Protein AF-T1A2H4-F1 (afdb_monomer_lite)

Sequence (176 aa):
MLIAADHLQKFLPMLTTAAGTIRPAQVLVIGAGVAGLQAIATARRLGAMVEAYDVRSATREQVKSLGAKFLDTGVSAEGTGGYARELTEAERRSQQEALDARIAAADALISTAAVPGRPAPKIILRGALERMRPGSVIVDLAAEQGGNCELTRPGETVVHRGVQVIGPVNLPAQLA

Organism: NCBI:txid410659

InterPro domains:
  IPR007698 Alanine dehydrogenase/pyridine nucleotide transhydrogenase, NAD(H)-binding domain [PF01262] (2-176)
  IPR007698 Alanine dehydrogenase/pyridine nucleotide transhydrogenase, NAD(H)-binding domain [SM01002] (5-167)
  IPR008143 Alanine dehydrogenase/pyridine nucleotide transhydrogenase, conserved site-2 [PS00837] (29-54)
  IPR036291 NAD(P)-binding domain superfamily [SSF51735] (3-172)

pLDDT: mean 92.87, std 8.97, range [53.31, 98.81]

Radius of gyration: 15.69 Å; chains: 1; bounding box: 40×32×52 Å

Foldseek 3Di:
DVVQVVQFPAQQAWDQDPVGIGHHFEEEEEDQDPVRLVVLLVSVVSHHAYEYEYLFPVCCVSSVVSVHHYQDLVAHQDDPPRDGHDDDPVSVVSSLVSVLVSLLRGLEYEYDADDPPAAGAQNAEPVSNLSHDQRREYEFASLVSVTNHPPRHAPDWDADNNYTYHHYDPVVVVDD

Structure (mmCIF, N/CA/C/O backbone):
data_AF-T1A2H4-F1
#
_entry.id   AF-T1A2H4-F1
#
loop_
_atom_site.group_PDB
_atom_site.id
_atom_site.type_symbol
_atom_site.label_atom_id
_atom_site.label_alt_id
_atom_site.label_comp_id
_atom_site.label_asym_id
_atom_site.label_entity_id
_atom_site.label_seq_id
_atom_site.pdbx_PDB_ins_code
_atom_site.Cartn_x
_atom_site.Cartn_y
_atom_site.Cartn_z
_atom_site.occupancy
_atom_site.B_iso_or_equiv
_atom_site.auth_seq_id
_atom_site.auth_comp_id
_atom_site.auth_asym_id
_atom_site.auth_atom_id
_atom_site.pdbx_PDB_model_num
ATOM 1 N N . MET A 1 1 ? -6.527 5.990 -0.461 1.00 94.50 1 MET A N 1
ATOM 2 C CA . MET A 1 1 ? -6.376 6.048 1.011 1.00 94.50 1 MET A CA 1
ATOM 3 C C . MET A 1 1 ? -7.704 5.894 1.746 1.00 94.50 1 MET A C 1
ATOM 5 O O . MET A 1 1 ? -7.761 5.046 2.617 1.00 94.50 1 MET A O 1
ATOM 9 N N . LEU A 1 2 ? -8.764 6.645 1.415 1.00 96.50 2 LEU A N 1
ATOM 10 C CA . LEU A 1 2 ? -10.055 6.519 2.121 1.00 96.50 2 LEU A CA 1
ATOM 11 C C . LEU A 1 2 ? -10.645 5.098 2.070 1.00 96.50 2 LEU A C 1
ATOM 13 O O . LEU A 1 2 ? -11.032 4.587 3.108 1.00 96.50 2 LEU A O 1
ATOM 17 N N . ILE A 1 3 ? -10.575 4.422 0.914 1.00 97.31 3 ILE A N 1
ATOM 18 C CA . ILE A 1 3 ? -10.934 2.994 0.789 1.00 97.31 3 ILE A CA 1
ATOM 19 C C . ILE A 1 3 ? -10.180 2.129 1.811 1.00 97.31 3 ILE A C 1
ATOM 21 O O . ILE A 1 3 ? -10.775 1.299 2.487 1.00 97.31 3 ILE A O 1
ATOM 25 N N . ALA A 1 4 ? -8.868 2.349 1.960 1.00 97.69 4 ALA A N 1
ATOM 26 C CA . ALA A 1 4 ? -8.076 1.606 2.934 1.00 97.69 4 ALA A CA 1
ATOM 27 C C . ALA A 1 4 ? -8.516 1.920 4.368 1.00 97.69 4 ALA A C 1
ATOM 29 O O . ALA A 1 4 ? -8.627 1.005 5.167 1.00 97.69 4 ALA A O 1
ATOM 30 N N . ALA A 1 5 ? -8.787 3.191 4.686 1.00 97.69 5 ALA A N 1
ATOM 31 C CA . ALA A 1 5 ? -9.239 3.612 6.012 1.00 97.69 5 ALA A CA 1
ATOM 32 C C . ALA A 1 5 ? -10.574 2.966 6.411 1.00 97.69 5 ALA A C 1
ATOM 34 O O . ALA A 1 5 ? -10.723 2.552 7.553 1.00 97.69 5 ALA A O 1
ATOM 35 N N . ASP A 1 6 ? -11.504 2.861 5.462 1.00 97.31 6 ASP A N 1
ATOM 36 C CA . ASP A 1 6 ? -12.825 2.254 5.648 1.00 97.31 6 ASP A CA 1
ATOM 37 C C . ASP A 1 6 ? -12.748 0.746 5.948 1.00 97.31 6 ASP A C 1
ATOM 39 O O . ASP A 1 6 ? -13.507 0.219 6.754 1.00 97.31 6 ASP A O 1
ATOM 43 N N . HIS A 1 7 ? -11.771 0.052 5.357 1.00 97.75 7 HIS A N 1
ATOM 44 C CA . HIS A 1 7 ? -11.609 -1.399 5.507 1.00 97.75 7 HIS A CA 1
ATOM 45 C C . HIS A 1 7 ? -10.597 -1.801 6.595 1.00 97.75 7 HIS A C 1
ATOM 47 O O . HIS A 1 7 ? -10.504 -2.981 6.948 1.00 97.75 7 HIS A O 1
ATOM 53 N N . LEU A 1 8 ? -9.802 -0.857 7.107 1.00 97.50 8 LEU A N 1
ATOM 54 C CA . LEU A 1 8 ? -8.713 -1.134 8.041 1.00 97.50 8 LEU A CA 1
ATOM 55 C C . LEU A 1 8 ? -9.244 -1.352 9.461 1.00 97.50 8 LEU A C 1
ATOM 57 O O . LEU A 1 8 ? -9.880 -0.484 10.050 1.00 97.50 8 LEU A O 1
ATOM 61 N N . GLN A 1 9 ? -8.872 -2.473 10.078 1.00 94.50 9 GLN A N 1
ATOM 62 C CA . GLN A 1 9 ? -9.266 -2.813 11.455 1.00 94.50 9 GLN A CA 1
ATOM 63 C C . GLN A 1 9 ? -8.356 -2.173 12.521 1.00 94.50 9 GLN A C 1
ATOM 65 O O . GLN A 1 9 ? -8.075 -2.757 13.569 1.00 94.50 9 GLN A O 1
ATOM 70 N N . LYS A 1 10 ? -7.837 -0.976 12.242 1.00 95.56 10 LYS A N 1
ATOM 71 C CA . LYS A 1 10 ? -6.893 -0.256 13.100 1.00 95.56 10 LYS A CA 1
ATOM 72 C C . LYS A 1 10 ? -7.043 1.245 12.899 1.00 95.56 10 LYS A C 1
ATOM 74 O O . LYS A 1 10 ? -7.164 1.720 11.773 1.00 95.56 10 LYS A O 1
ATOM 79 N N . PHE A 1 11 ? -6.965 2.002 13.991 1.00 97.25 11 PHE A N 1
ATOM 80 C CA . PHE A 1 11 ? -6.950 3.458 13.915 1.00 97.25 11 PHE A CA 1
ATOM 81 C C . PHE A 1 11 ? -5.697 3.963 13.189 1.00 97.25 11 PHE A C 1
ATOM 83 O O . PHE A 1 11 ? -4.573 3.554 13.487 1.00 97.25 11 PHE A O 1
ATOM 90 N N . LEU A 1 12 ? -5.902 4.879 12.242 1.00 98.31 12 LEU A N 1
ATOM 91 C CA . LEU A 1 12 ? -4.823 5.581 11.549 1.00 98.31 12 LEU A CA 1
ATOM 92 C C . LEU A 1 12 ? -4.009 6.475 12.499 1.00 98.31 12 LEU A C 1
ATOM 94 O O . LEU A 1 12 ? -2.786 6.318 12.510 1.00 98.31 12 LEU A O 1
ATOM 98 N N . PRO A 1 13 ? -4.623 7.358 13.314 1.00 98.25 13 PRO A N 1
ATOM 99 C CA . PRO A 1 13 ? -3.874 8.210 14.226 1.00 98.25 13 PRO A CA 1
ATOM 100 C C . PRO A 1 13 ? -3.447 7.472 15.495 1.00 98.25 13 PRO A C 1
ATOM 102 O O . PRO A 1 13 ? -4.031 6.465 15.897 1.00 98.25 13 PRO A O 1
ATOM 105 N N . MET A 1 14 ? -2.450 8.038 16.174 1.00 97.44 14 MET A N 1
ATOM 106 C CA . MET A 1 14 ? -2.196 7.705 17.571 1.00 97.44 14 MET A CA 1
ATOM 107 C C . MET A 1 14 ? -3.347 8.246 18.416 1.00 97.44 14 MET A C 1
ATOM 109 O O . MET A 1 14 ? -3.694 9.420 18.299 1.00 97.44 14 MET A O 1
ATOM 113 N N . LEU A 1 15 ? -3.901 7.412 19.290 1.00 96.75 15 LEU A N 1
ATOM 114 C CA . LEU A 1 15 ? -4.940 7.824 20.228 1.00 96.75 15 LEU A CA 1
ATOM 115 C C . LEU A 1 15 ? -4.483 7.514 21.648 1.00 96.75 15 LEU A C 1
ATOM 117 O O . LEU A 1 15 ? -4.157 6.369 21.956 1.00 96.75 15 LEU A O 1
ATOM 121 N N . THR A 1 16 ? -4.495 8.524 22.511 1.00 96.94 16 THR A N 1
ATOM 122 C CA . THR A 1 16 ? -4.331 8.346 23.956 1.00 96.94 16 THR A CA 1
ATOM 123 C C . THR A 1 16 ? -5.702 8.499 24.590 1.00 96.94 16 THR A C 1
ATOM 125 O O . THR A 1 16 ? -6.301 9.570 24.534 1.00 96.94 16 THR A O 1
ATOM 128 N N . THR A 1 17 ? -6.218 7.411 25.151 1.00 95.25 17 THR A N 1
ATOM 129 C CA . THR A 1 17 ? -7.557 7.350 25.747 1.00 95.25 17 THR A CA 1
ATOM 130 C C . THR A 1 17 ? -7.474 6.876 27.194 1.00 95.25 17 THR A C 1
ATOM 132 O O . THR A 1 17 ? -6.418 6.436 27.649 1.00 95.25 17 THR A O 1
ATOM 135 N N . ALA A 1 18 ? -8.602 6.892 27.910 1.00 96.12 18 ALA A N 1
ATOM 136 C CA . ALA A 1 18 ? -8.687 6.306 29.248 1.00 96.12 18 ALA A CA 1
ATOM 137 C C . ALA A 1 18 ? -8.334 4.802 29.276 1.00 96.12 18 ALA A C 1
ATOM 139 O O . ALA A 1 18 ? -7.841 4.312 30.285 1.00 96.12 18 ALA A O 1
ATOM 140 N N . ALA A 1 19 ? -8.541 4.080 28.167 1.00 93.31 19 ALA A N 1
ATOM 141 C CA . ALA A 1 19 ? -8.209 2.658 28.039 1.00 93.31 19 ALA A CA 1
ATOM 142 C C . ALA A 1 19 ? -6.729 2.398 27.682 1.00 93.31 19 ALA A C 1
ATOM 144 O O . ALA A 1 19 ? -6.317 1.246 27.561 1.00 93.31 19 ALA A O 1
ATOM 145 N N . GLY A 1 20 ? -5.930 3.454 27.497 1.00 95.56 20 GLY A N 1
ATOM 146 C CA . GLY A 1 20 ? -4.522 3.382 27.118 1.00 95.56 20 GLY A CA 1
ATOM 147 C C . GLY A 1 20 ? -4.226 3.988 25.746 1.00 95.56 20 GLY A C 1
ATOM 148 O O . GLY A 1 20 ? -5.052 4.687 25.146 1.00 95.56 20 GLY A O 1
ATOM 149 N N . THR A 1 21 ? -3.009 3.728 25.266 1.00 96.06 21 THR A N 1
ATOM 150 C CA . THR A 1 21 ? -2.476 4.295 24.022 1.00 96.06 21 THR A CA 1
ATOM 151 C C . THR A 1 21 ? -2.576 3.303 22.872 1.00 96.06 21 THR A C 1
ATOM 153 O O . THR A 1 21 ? -1.977 2.226 22.900 1.00 96.06 21 THR A O 1
ATOM 156 N N . ILE A 1 22 ? -3.267 3.704 21.810 1.00 96.00 22 ILE A N 1
ATOM 157 C CA . ILE A 1 22 ? -3.333 2.978 20.545 1.00 96.00 22 ILE A CA 1
ATOM 158 C C . ILE A 1 22 ? -2.273 3.559 19.612 1.00 96.00 22 ILE A C 1
ATOM 160 O O . ILE A 1 22 ? -2.258 4.758 19.327 1.00 96.00 22 ILE A O 1
ATOM 164 N N . ARG A 1 23 ? -1.363 2.700 19.143 1.00 96.50 23 ARG A N 1
ATOM 165 C CA . ARG A 1 23 ? -0.328 3.093 18.179 1.00 96.50 23 ARG A CA 1
ATOM 166 C C . ARG A 1 23 ? -0.954 3.381 16.807 1.00 96.50 23 ARG A C 1
ATOM 168 O O . ARG A 1 23 ? -1.839 2.625 16.405 1.00 96.50 23 ARG A O 1
ATOM 175 N N . PRO A 1 24 ? -0.447 4.390 16.075 1.00 98.00 24 PRO A N 1
ATOM 176 C CA . PRO A 1 24 ? -0.941 4.717 14.742 1.00 98.00 24 PRO A CA 1
ATOM 177 C C . PRO A 1 24 ? -0.732 3.552 13.771 1.00 98.00 24 PRO A C 1
ATOM 179 O O . PRO A 1 24 ? 0.152 2.704 13.962 1.00 98.00 24 PRO A O 1
ATOM 182 N N . ALA A 1 25 ? -1.523 3.527 12.704 1.00 98.50 25 ALA A N 1
ATOM 183 C CA . ALA A 1 25 ? -1.308 2.598 11.607 1.00 98.50 25 ALA A CA 1
ATOM 184 C C . ALA A 1 25 ? -0.044 2.961 10.806 1.00 98.50 25 ALA A C 1
ATOM 186 O O . ALA A 1 25 ? 0.283 4.136 10.611 1.00 98.50 25 ALA A O 1
ATOM 187 N N . GLN A 1 26 ? 0.650 1.934 10.330 1.00 98.62 26 GLN A N 1
ATOM 188 C CA . GLN A 1 26 ? 1.774 2.002 9.409 1.00 98.62 26 GLN A CA 1
ATOM 189 C C . GLN A 1 26 ? 1.247 1.831 7.984 1.00 98.62 26 GLN A C 1
ATOM 191 O O . GLN A 1 26 ? 0.714 0.779 7.631 1.00 98.62 26 GLN A O 1
ATOM 196 N N . VAL A 1 27 ? 1.384 2.877 7.174 1.00 98.81 27 VAL A N 1
ATOM 197 C CA . VAL A 1 27 ? 0.946 2.915 5.779 1.00 98.81 27 VAL A CA 1
ATOM 198 C C . VAL A 1 27 ? 2.167 2.906 4.868 1.00 98.81 27 VAL A C 1
ATOM 200 O O . VAL A 1 27 ? 3.041 3.763 4.999 1.00 98.81 27 VAL A O 1
ATOM 203 N N . LEU A 1 28 ? 2.209 1.966 3.927 1.00 98.75 28 LEU A N 1
ATOM 204 C CA . LEU A 1 28 ? 3.201 1.927 2.855 1.00 98.75 28 LEU A CA 1
ATOM 205 C C . LEU A 1 28 ? 2.575 2.405 1.542 1.00 98.75 28 LEU A C 1
ATOM 207 O O . LEU A 1 28 ? 1.521 1.918 1.137 1.00 98.75 28 LEU A O 1
ATOM 211 N N . VAL A 1 29 ? 3.233 3.325 0.841 1.00 98.69 29 VAL A N 1
ATOM 212 C CA . VAL A 1 29 ? 2.833 3.736 -0.512 1.00 98.69 29 VAL A CA 1
ATOM 213 C C . VAL A 1 29 ? 3.903 3.324 -1.521 1.00 98.69 29 VAL A C 1
ATOM 215 O O . VAL A 1 29 ? 5.060 3.716 -1.397 1.00 98.69 29 VAL A O 1
ATOM 218 N N . ILE A 1 30 ? 3.522 2.530 -2.523 1.00 97.69 30 ILE A N 1
ATOM 219 C CA . ILE A 1 30 ? 4.397 2.088 -3.616 1.00 97.69 30 ILE A CA 1
ATOM 220 C C . ILE A 1 30 ? 4.041 2.884 -4.876 1.00 97.69 30 ILE A C 1
ATOM 222 O O . ILE A 1 30 ? 2.933 2.782 -5.407 1.00 97.69 30 ILE A O 1
ATOM 226 N N . GLY A 1 31 ? 5.001 3.666 -5.359 1.00 94.94 31 GLY A N 1
ATOM 227 C CA . GLY A 1 31 ? 4.835 4.677 -6.397 1.00 94.94 31 GLY A CA 1
ATOM 228 C C . GLY A 1 31 ? 4.498 6.042 -5.793 1.00 94.94 31 GLY A C 1
ATOM 229 O O . GLY A 1 31 ? 3.516 6.191 -5.073 1.00 94.94 31 GLY A O 1
ATOM 230 N N . ALA A 1 32 ? 5.303 7.051 -6.118 1.00 94.56 32 ALA A N 1
ATOM 231 C CA . ALA A 1 32 ? 5.169 8.444 -5.697 1.00 94.56 32 ALA A CA 1
ATOM 232 C C . ALA A 1 32 ? 4.914 9.362 -6.910 1.00 94.56 32 ALA A C 1
ATOM 234 O O . ALA A 1 32 ? 5.477 10.447 -7.041 1.00 94.56 32 ALA A O 1
ATOM 235 N N . GLY A 1 33 ? 4.058 8.912 -7.834 1.00 92.69 33 GLY A N 1
ATOM 236 C CA . GLY A 1 33 ? 3.412 9.783 -8.823 1.00 92.69 33 GLY A CA 1
ATOM 237 C C . GLY A 1 33 ? 2.281 10.612 -8.200 1.00 92.69 33 GLY A C 1
ATOM 238 O O . GLY A 1 33 ? 2.129 10.649 -6.983 1.00 92.69 33 GLY A O 1
ATOM 239 N N . VAL A 1 34 ? 1.431 11.236 -9.022 1.00 94.31 34 VAL A N 1
ATOM 240 C CA . VAL A 1 34 ? 0.319 12.088 -8.542 1.00 94.31 34 VAL A CA 1
ATOM 241 C C . VAL A 1 34 ? -0.600 11.344 -7.563 1.00 94.31 34 VAL A C 1
ATOM 243 O O . VAL A 1 34 ? -0.850 11.831 -6.461 1.00 94.31 34 VAL A O 1
ATOM 246 N N . ALA A 1 35 ? -1.055 10.141 -7.930 1.00 95.25 35 ALA A N 1
ATOM 247 C CA . ALA A 1 35 ? -1.923 9.327 -7.078 1.00 95.25 35 ALA A CA 1
ATOM 248 C C . ALA A 1 35 ? -1.230 8.902 -5.771 1.00 95.25 35 ALA A C 1
ATOM 250 O O . ALA A 1 35 ? -1.832 8.963 -4.699 1.00 95.25 35 ALA A O 1
ATOM 251 N N . GLY A 1 36 ? 0.049 8.523 -5.850 1.00 97.62 36 GLY A N 1
ATOM 252 C CA . GLY A 1 36 ? 0.854 8.133 -4.695 1.00 97.62 36 GLY A CA 1
ATOM 253 C C . GLY A 1 36 ? 1.090 9.282 -3.717 1.00 97.62 36 GLY A C 1
ATOM 254 O O . GLY A 1 36 ? 0.833 9.142 -2.525 1.00 97.62 36 GLY A O 1
ATOM 255 N N . LEU A 1 37 ? 1.494 10.454 -4.214 1.00 97.88 37 LEU A N 1
ATOM 256 C CA . LEU A 1 37 ? 1.687 11.655 -3.396 1.00 97.88 37 LEU A CA 1
ATOM 257 C C . LEU A 1 37 ? 0.380 12.101 -2.727 1.00 97.88 37 LEU A C 1
ATOM 259 O O . LEU A 1 37 ? 0.391 12.460 -1.551 1.00 97.88 37 LEU A O 1
ATOM 263 N N . GLN A 1 38 ? -0.758 12.008 -3.422 1.00 97.94 38 GLN A N 1
ATOM 264 C CA . GLN A 1 38 ? -2.059 12.253 -2.795 1.00 97.94 38 GLN A CA 1
ATOM 265 C C . GLN A 1 38 ? -2.386 11.216 -1.720 1.00 97.94 38 GLN A C 1
ATOM 267 O O . GLN A 1 38 ? -2.797 11.587 -0.623 1.00 97.94 38 GLN A O 1
ATOM 272 N N . ALA A 1 39 ? -2.138 9.927 -1.972 1.00 98.44 39 ALA A N 1
ATOM 273 C CA . ALA A 1 39 ? -2.330 8.888 -0.964 1.00 98.44 39 ALA A CA 1
ATOM 274 C C . ALA A 1 39 ? -1.479 9.141 0.293 1.00 98.44 39 ALA A C 1
ATOM 276 O O . ALA A 1 39 ? -2.000 9.024 1.404 1.00 98.44 39 ALA A O 1
ATOM 277 N N . ILE A 1 40 ? -0.219 9.555 0.121 1.00 98.69 40 ILE A N 1
ATOM 278 C CA . ILE A 1 40 ? 0.682 9.957 1.209 1.00 98.69 40 ILE A CA 1
ATOM 279 C C . ILE A 1 40 ? 0.091 11.136 1.984 1.00 98.69 40 ILE A C 1
ATOM 281 O O . ILE A 1 40 ? -0.069 11.051 3.202 1.00 98.69 40 ILE A O 1
ATOM 285 N N . ALA A 1 41 ? -0.270 12.220 1.292 1.00 98.56 41 ALA A N 1
ATOM 286 C CA . ALA A 1 41 ? -0.810 13.422 1.919 1.00 98.56 41 ALA A CA 1
ATOM 287 C C . ALA A 1 41 ? -2.086 13.121 2.722 1.00 98.56 41 ALA A C 1
ATOM 289 O O . ALA A 1 41 ? -2.213 13.547 3.871 1.00 98.56 41 ALA A O 1
ATOM 290 N N . THR A 1 42 ? -3.015 12.342 2.159 1.00 98.50 42 THR A N 1
ATOM 291 C CA . THR A 1 42 ? -4.236 11.922 2.855 1.00 98.50 42 THR A CA 1
ATOM 292 C C . THR A 1 42 ? -3.922 11.048 4.068 1.00 98.50 42 THR A C 1
ATOM 294 O O . THR A 1 42 ? -4.459 11.299 5.142 1.00 98.50 42 THR A O 1
ATOM 297 N N . ALA A 1 43 ? -3.037 10.055 3.943 1.00 98.62 43 ALA A N 1
ATOM 298 C CA . ALA A 1 43 ? -2.674 9.174 5.055 1.00 98.62 43 ALA A CA 1
ATOM 299 C C . ALA A 1 43 ? -2.036 9.949 6.219 1.00 98.62 43 ALA A C 1
ATOM 301 O O . ALA A 1 43 ? -2.371 9.714 7.381 1.00 98.62 43 ALA A O 1
ATOM 302 N N . ARG A 1 44 ? -1.174 10.928 5.913 1.00 98.38 44 ARG A N 1
ATOM 303 C CA . ARG A 1 44 ? -0.572 11.827 6.908 1.00 98.38 44 ARG A CA 1
ATOM 304 C C . ARG A 1 44 ? -1.606 12.716 7.587 1.00 98.38 44 ARG A C 1
ATOM 306 O O . ARG A 1 44 ? -1.566 12.840 8.807 1.00 98.38 44 ARG A O 1
ATOM 313 N N . ARG A 1 45 ? -2.560 13.277 6.835 1.00 98.44 45 ARG A N 1
ATOM 314 C CA . ARG A 1 45 ? -3.681 14.054 7.398 1.00 98.44 45 ARG A CA 1
ATOM 315 C C . ARG A 1 45 ? -4.555 13.223 8.338 1.00 98.44 45 ARG A C 1
ATOM 317 O O . ARG A 1 45 ? -5.033 13.751 9.332 1.00 98.44 45 ARG A O 1
ATOM 324 N N . LEU A 1 46 ? -4.715 11.931 8.056 1.00 98.31 46 LEU A N 1
ATOM 325 C CA . LEU A 1 46 ? -5.428 10.986 8.922 1.00 98.31 46 LEU A CA 1
ATOM 326 C C . LEU A 1 46 ? -4.586 10.498 10.121 1.00 98.31 46 LEU A C 1
ATOM 328 O O . LEU A 1 46 ? -5.059 9.685 10.908 1.00 98.31 46 LEU A O 1
ATOM 332 N N . GLY A 1 47 ? -3.349 10.982 10.279 1.00 98.06 47 GLY A N 1
ATOM 333 C CA . GLY A 1 47 ? -2.489 10.702 11.432 1.00 98.06 47 GLY A CA 1
ATOM 334 C C . GLY A 1 47 ? -1.655 9.422 11.338 1.00 98.06 47 GLY A C 1
ATOM 335 O O . GLY A 1 47 ? -1.025 9.042 12.325 1.00 98.06 47 GLY A O 1
ATOM 336 N N . ALA A 1 48 ? -1.609 8.771 10.174 1.00 98.62 48 ALA A N 1
ATOM 337 C CA . ALA A 1 48 ? -0.849 7.539 9.999 1.00 98.62 48 ALA A CA 1
ATOM 338 C C . ALA A 1 48 ? 0.670 7.782 9.960 1.00 98.62 48 ALA A C 1
ATOM 340 O O . ALA A 1 48 ? 1.160 8.838 9.532 1.00 98.62 48 ALA A O 1
ATOM 341 N N . MET A 1 49 ? 1.444 6.769 10.346 1.00 98.56 49 MET A N 1
ATOM 342 C CA . MET A 1 49 ? 2.870 6.701 10.031 1.00 98.56 49 MET A CA 1
ATOM 343 C C . MET A 1 49 ? 3.017 6.253 8.581 1.00 98.56 49 MET A C 1
ATOM 345 O O . MET A 1 49 ? 2.580 5.159 8.246 1.00 98.56 49 MET A O 1
ATOM 349 N N . VAL A 1 50 ? 3.617 7.082 7.725 1.00 98.69 50 VAL A N 1
ATOM 350 C CA . VAL A 1 50 ? 3.691 6.791 6.287 1.00 98.69 50 VAL A CA 1
ATOM 351 C C . VAL A 1 50 ? 5.137 6.582 5.860 1.00 98.69 50 VAL A C 1
ATOM 353 O O . VAL A 1 50 ? 5.985 7.456 6.065 1.00 98.69 50 VAL A O 1
ATOM 356 N N . GLU A 1 51 ? 5.397 5.438 5.239 1.00 98.31 51 GLU A N 1
ATOM 357 C CA . GLU A 1 51 ? 6.592 5.175 4.441 1.00 98.31 51 GLU A CA 1
ATOM 358 C C . GLU A 1 51 ? 6.187 5.131 2.961 1.00 98.31 51 GLU A C 1
ATOM 360 O O . GLU A 1 51 ? 5.087 4.692 2.620 1.00 98.31 51 GLU A O 1
ATOM 365 N N . ALA A 1 52 ? 7.051 5.594 2.064 1.00 98.00 52 ALA A N 1
ATOM 366 C CA . ALA A 1 52 ? 6.792 5.521 0.633 1.00 98.00 52 ALA A CA 1
ATOM 367 C C . ALA A 1 52 ? 8.038 5.143 -0.155 1.00 98.00 52 ALA A C 1
ATOM 369 O O . ALA A 1 52 ? 9.155 5.513 0.202 1.00 98.00 52 ALA A O 1
ATOM 370 N N . TYR A 1 53 ? 7.819 4.427 -1.246 1.00 95.69 53 TYR A N 1
ATOM 371 C CA . TYR A 1 53 ? 8.847 3.931 -2.140 1.00 95.69 53 TYR A CA 1
ATOM 372 C C . TYR A 1 53 ? 8.519 4.320 -3.580 1.00 95.69 53 TYR A C 1
ATOM 374 O O . TYR A 1 53 ? 7.383 4.175 -4.026 1.00 95.69 53 TYR A O 1
ATOM 382 N N . ASP A 1 54 ? 9.521 4.767 -4.325 1.00 92.06 54 ASP A N 1
ATOM 383 C CA . ASP A 1 54 ? 9.463 4.950 -5.773 1.00 92.06 54 ASP A CA 1
ATOM 384 C C . ASP A 1 54 ? 10.855 4.644 -6.333 1.00 92.06 54 ASP A C 1
ATOM 386 O O . ASP A 1 54 ? 11.870 4.896 -5.682 1.00 92.06 54 ASP A O 1
ATOM 390 N N . VAL A 1 55 ? 10.900 4.100 -7.546 1.00 85.62 55 VAL A N 1
ATOM 391 C CA . VAL A 1 55 ? 12.153 3.778 -8.242 1.00 85.62 55 VAL A CA 1
ATOM 392 C C . VAL A 1 55 ? 12.946 5.034 -8.624 1.00 85.62 55 VAL A C 1
ATOM 394 O O . VAL A 1 55 ? 14.156 4.961 -8.831 1.00 85.62 55 VAL A O 1
ATOM 397 N N . ARG A 1 56 ? 12.281 6.193 -8.720 1.00 83.62 56 ARG A N 1
ATOM 398 C CA . ARG A 1 56 ? 12.885 7.481 -9.075 1.00 83.62 56 ARG A CA 1
ATOM 399 C C . ARG A 1 56 ? 13.315 8.223 -7.817 1.00 83.62 56 ARG A C 1
ATOM 401 O O . ARG A 1 56 ? 12.481 8.675 -7.028 1.00 83.62 56 ARG A O 1
ATOM 408 N N . SER A 1 57 ? 14.614 8.461 -7.693 1.00 81.69 57 SER A N 1
ATOM 409 C CA . SER A 1 57 ? 15.206 9.235 -6.595 1.00 81.69 57 SER A CA 1
ATOM 410 C C . SER A 1 57 ? 14.643 10.655 -6.469 1.00 81.69 57 SER A C 1
ATOM 412 O O . SER A 1 57 ? 14.489 11.145 -5.353 1.00 81.69 57 SER A O 1
ATOM 414 N N . ALA A 1 58 ? 14.262 11.291 -7.584 1.00 84.62 58 ALA A N 1
ATOM 415 C CA . ALA A 1 58 ? 13.709 12.648 -7.614 1.00 84.62 58 ALA A CA 1
ATOM 416 C C . ALA A 1 58 ? 12.430 12.806 -6.771 1.00 84.62 58 ALA A C 1
ATOM 418 O O . ALA A 1 58 ? 12.128 13.894 -6.284 1.00 84.62 58 ALA A O 1
ATOM 419 N N . THR A 1 59 ? 11.691 11.717 -6.549 1.00 90.81 59 THR A N 1
ATOM 420 C CA . THR A 1 59 ? 10.480 11.735 -5.715 1.00 90.81 59 THR A CA 1
ATOM 421 C C . THR A 1 59 ? 10.785 11.778 -4.216 1.00 90.81 59 THR A C 1
ATOM 423 O O . THR A 1 59 ? 9.899 12.090 -3.422 1.00 90.81 59 THR A O 1
ATOM 426 N N . ARG A 1 60 ? 12.036 11.523 -3.800 1.00 93.94 60 ARG A N 1
ATOM 427 C CA . ARG A 1 60 ? 12.457 11.497 -2.390 1.00 93.94 60 ARG A CA 1
ATOM 428 C C . ARG A 1 60 ? 12.099 12.783 -1.659 1.00 93.94 60 ARG A C 1
ATOM 430 O O . ARG A 1 60 ? 11.522 12.725 -0.576 1.00 93.94 60 ARG A O 1
ATOM 437 N N . GLU A 1 61 ? 12.416 13.932 -2.246 1.00 95.12 61 GLU A N 1
ATOM 438 C CA . GLU A 1 61 ? 12.133 15.226 -1.618 1.00 95.12 61 GLU A CA 1
ATOM 439 C C . GLU A 1 61 ? 10.632 15.544 -1.608 1.00 95.12 61 GLU A C 1
ATOM 441 O O . GLU A 1 61 ? 10.138 16.122 -0.644 1.00 95.12 61 GLU A O 1
ATOM 446 N N . GLN A 1 62 ? 9.871 15.074 -2.603 1.00 96.38 62 GLN A N 1
ATOM 447 C CA . GLN A 1 62 ? 8.407 15.199 -2.619 1.00 96.38 62 GLN A CA 1
ATOM 448 C C . GLN A 1 62 ? 7.747 14.347 -1.524 1.00 96.38 62 GLN A C 1
ATOM 450 O O . GLN A 1 62 ? 6.825 14.794 -0.850 1.00 96.38 62 GLN A O 1
ATOM 455 N N . VAL A 1 63 ? 8.233 13.124 -1.306 1.00 97.69 63 VAL A N 1
ATOM 456 C CA . VAL A 1 63 ? 7.755 12.250 -0.223 1.00 97.69 63 VAL A CA 1
ATOM 457 C C . VAL A 1 63 ? 8.048 12.874 1.143 1.00 97.69 63 VAL A C 1
ATOM 459 O O . VAL A 1 63 ? 7.165 12.934 2.003 1.00 97.69 63 VAL A O 1
ATOM 462 N N . LYS A 1 64 ? 9.273 13.374 1.339 1.00 97.44 64 LYS A N 1
ATOM 463 C CA . LYS A 1 64 ? 9.685 14.010 2.596 1.00 97.44 64 LYS A CA 1
ATOM 464 C C . LYS A 1 64 ? 8.930 15.305 2.875 1.00 97.44 64 LYS A C 1
ATOM 466 O O . LYS A 1 64 ? 8.568 15.534 4.025 1.00 97.44 64 LYS A O 1
ATOM 471 N N . SER A 1 65 ? 8.663 16.133 1.862 1.00 97.38 65 SER A N 1
ATOM 472 C CA . SER A 1 65 ? 7.928 17.394 2.043 1.00 97.38 65 SER A CA 1
ATOM 473 C C . SER A 1 65 ? 6.482 17.174 2.500 1.00 97.38 65 SER A C 1
ATOM 475 O O . SER A 1 65 ? 5.922 18.016 3.197 1.00 97.38 65 SER A O 1
ATOM 477 N N . LEU A 1 66 ? 5.903 16.006 2.200 1.00 97.88 66 LEU A N 1
ATOM 478 C CA . LEU A 1 66 ? 4.608 15.563 2.725 1.00 97.88 66 LEU A CA 1
ATOM 479 C C . LEU A 1 66 ? 4.694 14.942 4.133 1.00 97.88 66 LEU A C 1
ATOM 481 O O . LEU A 1 66 ? 3.679 14.526 4.694 1.00 97.88 66 LEU A O 1
ATOM 485 N N . GLY A 1 67 ? 5.887 14.868 4.726 1.00 96.88 67 GLY A N 1
ATOM 486 C CA . GLY A 1 67 ? 6.120 14.327 6.064 1.00 96.88 67 GLY A CA 1
ATOM 487 C C . GLY A 1 67 ? 6.123 12.799 6.137 1.00 96.88 67 GLY A C 1
ATOM 488 O O . GLY A 1 67 ? 5.932 12.253 7.225 1.00 96.88 67 GLY A O 1
ATOM 489 N N . ALA A 1 68 ? 6.306 12.109 5.010 1.00 98.12 68 ALA A N 1
ATOM 490 C CA . ALA A 1 68 ? 6.498 10.663 4.962 1.00 98.12 68 ALA A CA 1
ATOM 491 C C . ALA A 1 68 ? 7.986 10.295 4.899 1.00 98.12 68 ALA A C 1
ATOM 493 O O . ALA A 1 68 ? 8.833 11.073 4.457 1.00 98.12 68 ALA A O 1
ATOM 494 N N . LYS A 1 69 ? 8.313 9.077 5.331 1.00 97.81 69 LYS A N 1
ATOM 495 C CA . LYS A 1 69 ? 9.667 8.534 5.220 1.00 97.81 69 LYS A CA 1
ATOM 496 C C . LYS A 1 69 ? 9.853 7.903 3.842 1.00 97.81 69 LYS A C 1
ATOM 498 O O . LYS A 1 69 ? 9.101 7.012 3.464 1.00 97.81 69 LYS A O 1
ATOM 503 N N . PHE A 1 70 ? 10.879 8.330 3.114 1.00 96.31 70 PHE A N 1
ATOM 504 C CA . PHE A 1 70 ? 11.270 7.659 1.877 1.00 96.31 70 PHE A CA 1
ATOM 505 C C . PHE A 1 70 ? 12.002 6.350 2.200 1.00 96.31 70 PHE A C 1
ATOM 507 O O . PHE A 1 70 ? 12.981 6.356 2.952 1.00 96.31 70 PHE A O 1
ATOM 514 N N . LEU A 1 71 ? 11.525 5.238 1.649 1.00 94.12 71 LEU A N 1
ATOM 515 C CA . LEU A 1 71 ? 12.161 3.935 1.759 1.00 94.12 71 LEU A CA 1
ATOM 516 C C . LEU A 1 71 ? 13.317 3.857 0.763 1.00 94.12 71 LEU A C 1
ATOM 518 O O . LEU A 1 71 ? 13.113 3.723 -0.442 1.00 94.12 71 LEU A O 1
ATOM 522 N N . ASP A 1 72 ? 14.534 3.920 1.288 1.00 86.31 72 ASP A N 1
ATOM 523 C CA . ASP A 1 72 ? 15.737 3.636 0.519 1.00 86.31 72 ASP A CA 1
ATOM 524 C C . ASP A 1 72 ? 15.995 2.126 0.517 1.00 86.31 72 ASP A C 1
ATOM 526 O O . ASP A 1 72 ? 16.166 1.521 1.576 1.00 86.31 72 ASP A O 1
ATOM 530 N N . THR A 1 73 ? 15.991 1.517 -0.666 1.00 82.44 73 THR A N 1
ATOM 531 C CA . THR A 1 73 ? 16.298 0.087 -0.836 1.00 82.44 73 THR A CA 1
ATOM 532 C C . THR A 1 73 ? 17.797 -0.165 -1.017 1.00 82.44 73 THR A C 1
ATOM 534 O O . THR A 1 73 ? 18.210 -1.311 -1.161 1.00 82.44 73 THR A O 1
ATOM 537 N N . GLY A 1 74 ? 1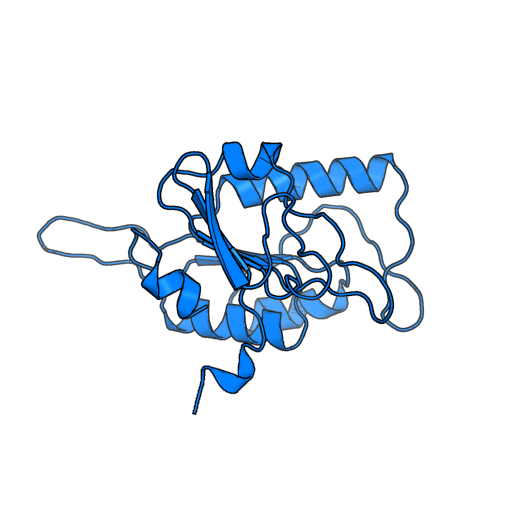8.622 0.890 -1.027 1.00 76.25 74 GLY A N 1
ATOM 538 C CA . GLY A 1 74 ? 20.055 0.812 -1.318 1.00 76.25 74 GLY A CA 1
ATOM 539 C C . GLY A 1 74 ? 20.368 0.600 -2.802 1.00 76.25 74 GLY A C 1
ATOM 540 O O . GLY A 1 74 ? 21.533 0.480 -3.169 1.00 76.25 74 GLY A O 1
ATOM 541 N N . VAL A 1 75 ? 19.342 0.566 -3.659 1.00 75.81 75 VAL A N 1
ATOM 542 C CA . VAL A 1 75 ? 19.449 0.307 -5.096 1.00 75.81 75 VAL A CA 1
ATOM 543 C C . VAL A 1 75 ? 18.931 1.520 -5.864 1.00 75.81 75 VAL A C 1
ATOM 545 O O . VAL A 1 75 ? 17.753 1.867 -5.767 1.00 75.81 75 VAL A O 1
ATOM 548 N N . SER A 1 76 ? 19.802 2.161 -6.650 1.00 69.31 76 SER A N 1
ATOM 549 C CA . SER A 1 76 ? 19.417 3.277 -7.521 1.00 69.31 76 SER A CA 1
ATOM 550 C C . SER A 1 76 ? 19.104 2.785 -8.932 1.00 69.31 76 SER A C 1
ATOM 552 O O . SER A 1 76 ? 19.982 2.281 -9.636 1.00 69.31 76 SER A O 1
ATOM 554 N N . ALA A 1 77 ? 17.849 2.964 -9.347 1.00 68.31 77 ALA A N 1
ATOM 555 C CA . ALA A 1 77 ? 17.360 2.649 -10.685 1.00 68.31 77 ALA A CA 1
ATOM 556 C C . ALA A 1 77 ? 17.271 3.896 -11.583 1.00 68.31 77 ALA A C 1
ATOM 558 O O . ALA A 1 77 ? 16.461 3.915 -12.503 1.00 68.31 77 ALA A O 1
ATOM 559 N N . GLU A 1 78 ? 18.055 4.950 -11.340 1.00 67.06 78 GLU A N 1
ATOM 560 C CA . GLU A 1 78 ? 18.021 6.151 -12.187 1.00 67.06 78 GLU A CA 1
ATOM 561 C C . GLU A 1 78 ? 18.403 5.836 -13.643 1.00 67.06 78 GLU A C 1
ATOM 563 O O . GLU A 1 78 ? 19.480 5.310 -13.924 1.00 67.06 78 GLU A O 1
ATOM 568 N N . GLY A 1 79 ? 17.492 6.147 -14.566 1.00 65.62 79 GLY A N 1
ATOM 569 C CA . GLY A 1 79 ? 17.714 6.126 -16.008 1.00 65.62 79 GLY A CA 1
ATOM 570 C C . GLY A 1 79 ? 17.609 7.528 -16.613 1.00 65.62 79 GLY A C 1
ATOM 571 O O . GLY A 1 79 ? 17.466 8.536 -15.919 1.00 65.62 79 GLY A O 1
ATOM 572 N N . THR A 1 80 ? 17.681 7.612 -17.937 1.00 63.16 80 THR A N 1
ATOM 573 C CA . THR A 1 80 ? 17.585 8.879 -18.671 1.00 63.16 80 THR A CA 1
ATOM 574 C C . THR A 1 80 ? 16.129 9.351 -18.810 1.00 63.16 80 THR A C 1
ATOM 576 O O . THR A 1 80 ? 15.196 8.555 -18.902 1.00 63.16 80 THR A O 1
ATOM 579 N N . GLY A 1 81 ? 15.907 10.672 -18.804 1.00 64.81 81 GLY A N 1
ATOM 580 C CA . GLY A 1 81 ? 14.581 11.270 -19.042 1.00 64.81 81 GLY A CA 1
ATOM 581 C C . GLY A 1 81 ? 13.549 11.090 -17.917 1.00 64.81 81 GLY A C 1
ATOM 582 O O . GLY A 1 81 ? 12.358 11.257 -18.162 1.00 64.81 81 GLY A O 1
ATOM 583 N N . GLY A 1 82 ? 13.976 10.741 -16.697 1.00 63.25 82 GLY A N 1
ATOM 584 C CA . GLY A 1 82 ? 13.078 10.534 -15.551 1.00 63.25 82 GLY A CA 1
ATOM 585 C C . GLY A 1 82 ? 12.449 9.136 -15.471 1.00 63.25 82 GLY A C 1
ATOM 586 O O . GLY A 1 82 ? 11.610 8.900 -14.599 1.00 63.25 82 GLY A O 1
ATOM 587 N N . TYR A 1 83 ? 12.864 8.213 -16.346 1.00 60.50 83 TYR A N 1
ATOM 588 C CA . TYR A 1 83 ? 12.476 6.801 -16.315 1.00 60.50 83 TYR A CA 1
ATOM 589 C C . TYR A 1 83 ? 13.497 5.949 -15.558 1.00 60.50 83 TYR A C 1
ATOM 591 O O . TYR A 1 83 ? 14.661 6.324 -15.425 1.00 60.50 83 TYR A O 1
ATOM 599 N N . ALA A 1 84 ? 13.054 4.794 -15.058 1.00 66.94 84 ALA A N 1
ATOM 600 C CA . ALA A 1 84 ? 13.934 3.853 -14.378 1.00 66.94 84 ALA A CA 1
ATOM 601 C C . ALA A 1 84 ? 14.784 3.055 -15.384 1.00 66.94 84 ALA A C 1
ATOM 603 O O . ALA A 1 84 ? 14.257 2.589 -16.398 1.00 66.94 84 ALA A O 1
ATOM 604 N N . ARG A 1 85 ? 16.081 2.870 -15.101 1.00 76.75 85 ARG A N 1
ATOM 605 C CA . ARG A 1 85 ? 16.931 1.905 -15.817 1.00 76.75 85 ARG A CA 1
ATOM 606 C C . ARG A 1 85 ? 16.567 0.474 -15.432 1.00 76.75 85 ARG A C 1
ATOM 608 O O . ARG A 1 85 ? 15.969 0.226 -14.385 1.00 76.75 85 ARG A O 1
ATOM 615 N N . GLU A 1 86 ? 17.012 -0.478 -16.241 1.00 72.19 86 GLU A N 1
ATOM 616 C CA . GLU A 1 86 ? 16.934 -1.884 -15.866 1.00 72.19 86 GLU A CA 1
ATOM 617 C C . GLU A 1 86 ? 17.939 -2.199 -14.743 1.00 72.19 86 GLU A C 1
ATOM 619 O O . GLU A 1 86 ? 19.098 -1.767 -14.762 1.00 72.19 86 GLU A O 1
ATOM 624 N N . LEU A 1 87 ? 17.460 -2.903 -13.718 1.00 77.88 87 LEU A N 1
ATOM 625 C CA . LEU A 1 87 ? 18.266 -3.354 -12.588 1.00 77.88 87 LEU A CA 1
ATOM 626 C C . LEU A 1 87 ? 18.889 -4.712 -12.898 1.00 77.88 87 LEU A C 1
ATOM 628 O O . LEU A 1 87 ? 18.266 -5.553 -13.549 1.00 77.88 87 LEU A O 1
ATOM 632 N N . THR A 1 88 ? 20.095 -4.944 -12.384 1.00 84.75 88 THR A N 1
ATOM 633 C CA . THR A 1 88 ? 20.686 -6.286 -12.382 1.00 84.75 88 THR A CA 1
ATOM 634 C C . THR A 1 88 ? 19.867 -7.223 -11.494 1.00 84.75 88 THR A C 1
ATOM 636 O O . THR A 1 88 ? 19.136 -6.783 -10.607 1.00 84.75 88 THR A O 1
ATOM 639 N N . GLU A 1 89 ? 20.003 -8.534 -11.687 1.00 8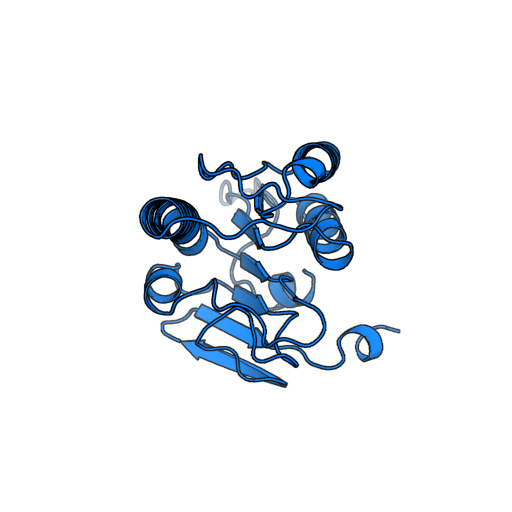5.25 89 GLU A N 1
ATOM 640 C CA . GLU A 1 89 ? 19.235 -9.507 -10.901 1.00 85.25 89 GLU A CA 1
ATOM 641 C C . GLU A 1 89 ? 19.539 -9.424 -9.395 1.00 85.25 89 GLU A C 1
ATOM 643 O O . GLU A 1 89 ? 18.637 -9.503 -8.563 1.00 85.25 89 GLU A O 1
ATOM 648 N N . ALA A 1 90 ? 20.802 -9.179 -9.029 1.00 86.56 90 ALA A N 1
ATOM 649 C CA . ALA A 1 90 ? 21.201 -8.996 -7.635 1.00 86.56 90 ALA A CA 1
ATOM 650 C C . ALA A 1 90 ? 20.597 -7.721 -7.016 1.00 86.56 90 ALA A C 1
ATOM 652 O O . ALA A 1 90 ? 20.119 -7.752 -5.882 1.00 86.56 90 ALA A O 1
ATOM 653 N N . GLU A 1 91 ? 20.581 -6.616 -7.768 1.00 85.25 91 GLU A N 1
ATOM 654 C CA . GLU A 1 91 ? 19.946 -5.357 -7.361 1.00 85.25 91 GLU A CA 1
ATOM 655 C C . GLU A 1 91 ? 18.433 -5.520 -7.203 1.00 85.25 91 GLU A C 1
ATOM 657 O O . GLU A 1 91 ? 17.871 -5.114 -6.189 1.00 85.25 91 GLU A O 1
ATOM 662 N N . ARG A 1 92 ? 17.776 -6.165 -8.171 1.00 85.06 92 ARG A N 1
ATOM 663 C CA . ARG A 1 92 ? 16.341 -6.459 -8.128 1.00 85.06 92 ARG A CA 1
ATOM 664 C C . ARG A 1 92 ? 15.991 -7.306 -6.908 1.00 85.06 92 ARG A C 1
ATOM 666 O O . ARG A 1 92 ? 15.036 -6.983 -6.208 1.00 85.06 92 ARG A O 1
ATOM 673 N N . ARG A 1 93 ? 16.778 -8.346 -6.614 1.00 87.88 93 ARG A N 1
ATOM 674 C CA . ARG A 1 93 ? 16.569 -9.198 -5.436 1.00 87.88 93 ARG A CA 1
ATOM 675 C C . ARG A 1 93 ? 16.721 -8.417 -4.132 1.00 87.88 93 ARG A C 1
ATOM 677 O O . ARG A 1 93 ? 15.824 -8.471 -3.302 1.00 87.88 93 ARG A O 1
ATOM 684 N N . SER A 1 94 ? 17.808 -7.660 -3.975 1.00 88.62 94 SER A N 1
ATOM 685 C CA . SER A 1 94 ? 18.044 -6.835 -2.779 1.00 88.62 94 SER A CA 1
ATOM 686 C C . SER A 1 94 ? 16.923 -5.811 -2.563 1.00 88.62 94 SER A C 1
ATOM 688 O O . SER A 1 94 ? 16.385 -5.660 -1.465 1.00 88.62 94 SER A O 1
ATOM 690 N N . GLN A 1 95 ? 16.501 -5.156 -3.647 1.00 88.88 95 GLN A N 1
ATOM 691 C CA . GLN A 1 95 ? 15.376 -4.230 -3.636 1.00 88.88 95 GLN A CA 1
ATOM 692 C C . GLN A 1 95 ? 14.074 -4.917 -3.217 1.00 88.88 95 GLN A C 1
ATOM 694 O O . GLN A 1 95 ? 13.351 -4.384 -2.372 1.00 88.88 95 GLN A O 1
ATOM 699 N N . GLN A 1 96 ? 13.785 -6.090 -3.784 1.00 92.00 96 GLN A N 1
ATOM 700 C CA . GLN A 1 96 ? 12.594 -6.860 -3.451 1.00 92.00 96 GLN A CA 1
ATOM 701 C C . GLN A 1 96 ? 12.614 -7.288 -1.984 1.00 92.00 96 GLN A C 1
ATOM 703 O O . GLN A 1 96 ? 11.613 -7.100 -1.311 1.00 92.00 96 GLN A O 1
ATOM 708 N N . GLU A 1 97 ? 13.738 -7.779 -1.456 1.00 92.19 97 GLU A N 1
ATOM 709 C CA . GLU A 1 97 ? 13.883 -8.173 -0.047 1.00 92.19 97 GLU A CA 1
ATOM 710 C C . GLU A 1 97 ? 13.627 -7.000 0.914 1.00 92.19 97 GLU A C 1
ATOM 712 O O . GLU A 1 97 ? 12.870 -7.128 1.884 1.00 92.19 97 GLU A O 1
ATOM 717 N N . ALA A 1 98 ? 14.208 -5.830 0.628 1.00 92.19 98 ALA A N 1
ATOM 718 C CA . ALA A 1 98 ? 13.997 -4.623 1.423 1.00 92.19 98 ALA A CA 1
ATOM 719 C C . ALA A 1 98 ? 12.525 -4.177 1.409 1.00 92.19 98 ALA A C 1
ATOM 721 O O . ALA A 1 98 ? 11.984 -3.761 2.440 1.00 92.19 98 ALA A O 1
ATOM 722 N N . LEU A 1 99 ? 11.869 -4.275 0.252 1.00 95.00 99 LEU A N 1
ATOM 723 C CA . LEU A 1 99 ? 10.468 -3.913 0.090 1.00 95.00 99 LEU A CA 1
ATOM 724 C C . LEU A 1 99 ? 9.535 -4.931 0.758 1.00 95.00 99 LEU A C 1
ATOM 726 O O . LEU A 1 99 ? 8.627 -4.541 1.486 1.00 95.00 99 LEU A O 1
ATOM 730 N N . ASP A 1 100 ? 9.805 -6.221 0.596 1.00 96.56 100 ASP A N 1
ATOM 731 C CA . ASP A 1 100 ? 9.090 -7.349 1.192 1.00 96.56 100 ASP A CA 1
ATOM 732 C C . ASP A 1 100 ? 8.991 -7.249 2.716 1.00 96.56 100 ASP A C 1
ATOM 734 O O . ASP A 1 100 ? 7.951 -7.562 3.305 1.00 96.56 100 ASP A O 1
ATOM 738 N N . ALA A 1 101 ? 10.071 -6.808 3.364 1.00 95.94 101 ALA A N 1
ATOM 739 C CA . ALA A 1 101 ? 10.095 -6.574 4.803 1.00 95.94 101 ALA A CA 1
ATOM 740 C C . ALA A 1 101 ? 9.142 -5.439 5.214 1.00 95.94 101 ALA A C 1
ATOM 742 O O . ALA A 1 101 ? 8.485 -5.518 6.253 1.00 95.94 101 ALA A O 1
ATOM 743 N N . ARG A 1 102 ? 9.036 -4.386 4.394 1.00 97.31 102 ARG A N 1
ATOM 744 C CA . ARG A 1 102 ? 8.148 -3.238 4.644 1.00 97.31 102 ARG A CA 1
ATOM 745 C C . ARG A 1 102 ? 6.696 -3.551 4.318 1.00 97.31 102 ARG A C 1
ATOM 747 O O . ARG A 1 102 ? 5.824 -3.121 5.064 1.00 97.31 102 ARG A O 1
ATOM 754 N N . ILE A 1 103 ? 6.445 -4.334 3.269 1.00 98.19 103 ILE A N 1
ATOM 755 C CA . ILE A 1 103 ? 5.115 -4.857 2.937 1.00 98.19 103 ILE A CA 1
ATOM 756 C C . ILE A 1 103 ? 4.577 -5.658 4.124 1.00 98.19 103 ILE A C 1
ATOM 758 O O . ILE A 1 103 ? 3.499 -5.350 4.617 1.00 98.19 103 ILE A O 1
ATOM 762 N N . ALA A 1 104 ? 5.356 -6.614 4.640 1.00 97.94 104 ALA A N 1
ATOM 763 C CA . ALA A 1 104 ? 4.949 -7.453 5.769 1.00 97.94 104 ALA A CA 1
ATOM 764 C C . ALA A 1 104 ? 4.659 -6.654 7.057 1.00 97.94 104 ALA A C 1
ATOM 766 O O . ALA A 1 104 ? 3.825 -7.056 7.867 1.00 97.94 104 ALA A O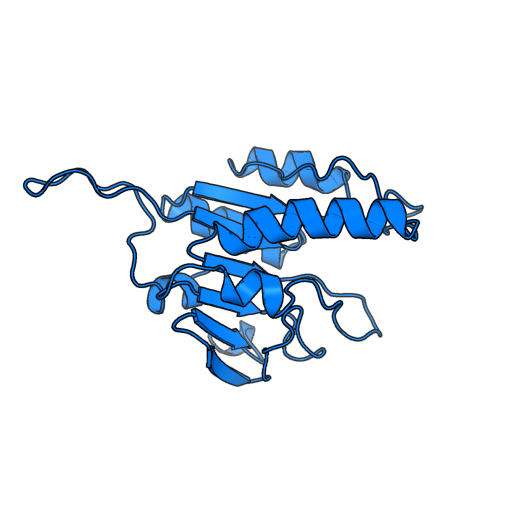 1
ATOM 767 N N . ALA A 1 105 ? 5.339 -5.523 7.263 1.00 97.56 105 ALA A N 1
ATOM 768 C CA . ALA A 1 105 ? 5.141 -4.673 8.434 1.00 97.56 105 ALA A CA 1
ATOM 769 C C . ALA A 1 105 ? 3.925 -3.733 8.325 1.00 97.56 105 ALA A C 1
ATOM 771 O O . ALA A 1 105 ? 3.443 -3.259 9.353 1.00 97.56 105 ALA A O 1
ATOM 772 N N . ALA A 1 106 ? 3.437 -3.448 7.114 1.00 98.50 106 ALA A N 1
ATOM 773 C CA . ALA A 1 106 ? 2.396 -2.453 6.893 1.00 98.50 106 ALA A CA 1
ATOM 774 C C . ALA A 1 106 ? 1.008 -2.925 7.371 1.00 98.50 106 ALA A C 1
ATOM 776 O O . ALA A 1 106 ? 0.578 -4.056 7.125 1.00 98.50 106 ALA A O 1
ATOM 777 N N . ASP A 1 107 ? 0.268 -2.018 8.010 1.00 98.69 107 ASP A N 1
ATOM 778 C CA . ASP A 1 107 ? -1.152 -2.215 8.311 1.00 98.69 107 ASP A CA 1
ATOM 779 C C . ASP A 1 107 ? -2.006 -1.883 7.072 1.00 98.69 107 ASP A C 1
ATOM 781 O O . ASP A 1 107 ? -2.992 -2.556 6.789 1.00 98.69 107 ASP A O 1
ATOM 785 N N . ALA A 1 108 ? -1.606 -0.877 6.287 1.00 98.75 108 ALA A N 1
ATOM 786 C CA . ALA A 1 108 ? -2.217 -0.587 4.993 1.00 98.75 108 ALA A CA 1
ATOM 787 C C . ALA A 1 108 ? -1.166 -0.323 3.910 1.00 98.75 108 ALA A C 1
ATOM 789 O O . ALA A 1 108 ? -0.122 0.273 4.171 1.00 98.75 108 ALA A O 1
ATOM 790 N N . LEU A 1 109 ? -1.457 -0.725 2.677 1.00 98.81 109 LEU A N 1
ATOM 791 C CA . LEU A 1 109 ? -0.584 -0.533 1.526 1.00 98.81 109 LEU A CA 1
ATOM 792 C C . LEU A 1 109 ? -1.376 0.046 0.356 1.00 98.81 109 LEU A C 1
ATOM 794 O O . LEU A 1 109 ? -2.414 -0.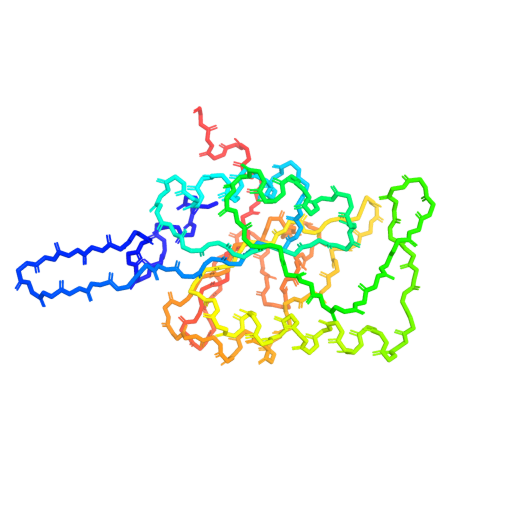492 -0.016 1.00 98.81 109 LEU A O 1
ATOM 798 N N . ILE A 1 110 ? -0.876 1.123 -0.251 1.00 98.75 110 ILE A N 1
ATOM 799 C CA . ILE A 1 110 ? -1.428 1.691 -1.488 1.00 98.75 110 ILE A CA 1
ATOM 800 C C . ILE A 1 110 ? -0.403 1.527 -2.612 1.00 98.75 110 ILE A C 1
ATOM 802 O O . ILE A 1 110 ? 0.709 2.044 -2.495 1.00 98.75 110 ILE A O 1
ATOM 806 N N . SER A 1 111 ? -0.755 0.847 -3.703 1.00 98.25 111 SER A N 1
ATOM 807 C CA . SER A 1 111 ? 0.119 0.712 -4.875 1.00 98.25 111 SER A CA 1
ATOM 808 C C . SER A 1 111 ? -0.415 1.475 -6.075 1.00 98.25 111 SER A C 1
ATOM 810 O O . SER A 1 111 ? -1.608 1.465 -6.369 1.00 98.25 111 SER A O 1
ATOM 812 N N . THR A 1 112 ? 0.492 2.181 -6.745 1.00 96.25 112 THR A N 1
ATOM 813 C CA . THR A 1 112 ? 0.188 3.085 -7.862 1.00 96.25 112 THR A CA 1
ATOM 814 C C . THR A 1 112 ? 1.182 2.938 -9.015 1.00 96.25 112 THR A C 1
ATOM 816 O O . THR A 1 112 ? 1.251 3.792 -9.898 1.00 96.25 112 THR A O 1
ATOM 819 N N . ALA A 1 113 ? 1.996 1.879 -9.000 1.00 92.81 113 ALA A N 1
ATOM 820 C CA . ALA A 1 113 ? 3.050 1.694 -9.981 1.00 92.81 113 ALA A CA 1
ATOM 821 C C . ALA A 1 113 ? 2.448 1.244 -11.318 1.00 92.81 113 ALA A C 1
ATOM 823 O O . ALA A 1 113 ? 1.929 0.138 -11.445 1.00 92.81 113 ALA A O 1
ATOM 824 N N . ALA A 1 114 ? 2.559 2.101 -12.325 1.00 88.31 114 ALA A N 1
ATOM 825 C CA . ALA A 1 114 ? 2.055 1.860 -13.668 1.00 88.31 114 ALA A CA 1
ATOM 826 C C . ALA A 1 114 ? 3.124 2.228 -14.697 1.00 88.31 114 ALA A C 1
ATOM 828 O O . ALA A 1 114 ? 3.877 3.187 -14.512 1.00 88.31 114 ALA A O 1
ATOM 829 N N . VAL A 1 115 ? 3.174 1.472 -15.793 1.00 81.94 115 VAL A N 1
ATOM 830 C CA . VAL A 1 115 ? 4.030 1.765 -16.945 1.00 81.94 115 VAL A CA 1
ATOM 831 C C . VAL A 1 115 ? 3.128 1.886 -18.172 1.00 81.94 115 VAL A C 1
ATOM 833 O O . VAL A 1 115 ? 2.441 0.918 -18.501 1.00 81.94 115 VAL A O 1
ATOM 836 N N . PRO A 1 116 ? 3.103 3.042 -18.859 1.00 80.81 116 PRO A N 1
ATOM 837 C CA . PRO A 1 116 ? 2.265 3.223 -20.039 1.00 80.81 116 PRO A CA 1
ATOM 838 C C . PRO A 1 116 ? 2.479 2.119 -21.082 1.00 80.81 116 PRO A C 1
ATOM 840 O O . PRO A 1 116 ? 3.612 1.813 -21.454 1.00 80.81 116 PRO A O 1
ATOM 843 N N . GLY A 1 117 ? 1.382 1.517 -21.549 1.00 86.50 117 GLY A N 1
ATOM 844 C CA . GLY A 1 117 ? 1.402 0.483 -22.589 1.00 86.50 117 GLY A CA 1
ATOM 845 C C . GLY A 1 117 ? 1.943 -0.883 -22.151 1.00 86.50 117 GLY A C 1
ATOM 846 O O . GLY A 1 117 ? 2.152 -1.741 -23.006 1.00 86.50 117 GLY A O 1
ATOM 847 N N . ARG A 1 118 ? 2.179 -1.112 -20.852 1.00 89.31 118 ARG A N 1
ATOM 848 C CA . ARG A 1 118 ? 2.617 -2.408 -20.315 1.00 89.31 118 ARG A CA 1
ATOM 849 C C . ARG A 1 118 ? 1.729 -2.852 -19.150 1.00 89.31 118 ARG A C 1
ATOM 851 O O . ARG A 1 118 ? 1.148 -2.002 -18.477 1.00 89.31 118 ARG A O 1
ATOM 858 N N . PRO A 1 119 ? 1.640 -4.167 -18.881 1.00 92.81 119 PRO A N 1
ATOM 859 C CA . PRO A 1 119 ? 1.027 -4.660 -17.655 1.00 92.81 119 PRO A CA 1
ATOM 860 C C . PRO A 1 119 ? 1.691 -4.056 -16.415 1.00 92.81 119 PRO A C 1
ATOM 862 O O . PRO A 1 119 ? 2.896 -3.782 -16.409 1.00 92.81 119 PRO A O 1
ATOM 865 N N . ALA A 1 120 ? 0.907 -3.883 -15.354 1.00 94.06 120 ALA A N 1
ATOM 866 C CA . ALA A 1 120 ? 1.407 -3.412 -14.074 1.00 94.06 120 ALA A CA 1
ATOM 867 C C . ALA A 1 120 ? 2.488 -4.372 -13.533 1.00 94.06 120 ALA A C 1
ATOM 869 O O . ALA A 1 120 ? 2.293 -5.593 -13.550 1.00 94.06 120 ALA A O 1
ATOM 870 N N . PRO A 1 121 ? 3.631 -3.862 -13.038 1.00 92.62 121 PRO A N 1
ATOM 871 C CA . PRO A 1 121 ? 4.673 -4.712 -12.475 1.00 92.62 121 PRO A CA 1
ATOM 872 C C . PRO A 1 121 ? 4.178 -5.396 -11.197 1.00 92.62 121 PRO A C 1
ATOM 874 O O . PRO A 1 121 ? 3.584 -4.742 -10.335 1.00 92.62 121 PRO A O 1
ATOM 877 N N . LYS A 1 122 ? 4.460 -6.696 -11.051 1.00 94.88 122 LYS A N 1
ATOM 878 C CA . LYS A 1 122 ? 4.174 -7.469 -9.834 1.00 94.88 122 LYS A CA 1
ATOM 879 C C . LYS A 1 122 ? 5.221 -7.166 -8.770 1.00 94.88 122 LYS A C 1
ATOM 881 O O . LYS A 1 122 ? 6.328 -7.685 -8.811 1.00 94.88 122 LYS A O 1
ATOM 886 N N . ILE A 1 123 ? 4.855 -6.281 -7.850 1.00 94.88 123 ILE A N 1
ATOM 887 C CA . ILE A 1 123 ? 5.721 -5.793 -6.771 1.00 94.88 123 ILE A CA 1
ATOM 888 C C . ILE A 1 123 ? 5.322 -6.436 -5.438 1.00 94.88 123 ILE A C 1
ATOM 890 O O . ILE A 1 123 ? 6.174 -6.763 -4.615 1.00 94.88 123 ILE A O 1
ATOM 894 N N . ILE A 1 124 ? 4.017 -6.623 -5.220 1.00 97.69 124 ILE A N 1
ATOM 895 C CA . ILE A 1 124 ? 3.469 -7.186 -3.984 1.00 97.69 124 ILE A CA 1
ATOM 896 C C . ILE A 1 124 ? 3.225 -8.672 -4.219 1.00 97.69 124 ILE A C 1
ATOM 898 O O . ILE A 1 124 ? 2.151 -9.097 -4.661 1.00 97.69 124 ILE A O 1
ATOM 902 N N . LEU A 1 125 ? 4.265 -9.451 -3.947 1.00 97.25 125 LEU A N 1
ATOM 903 C CA . LEU A 1 125 ? 4.245 -10.899 -4.095 1.00 97.25 125 LEU A CA 1
ATOM 904 C C . LEU A 1 125 ? 3.409 -11.545 -2.985 1.00 97.25 125 LEU A C 1
ATOM 906 O O . LEU A 1 125 ? 3.365 -11.056 -1.849 1.00 97.25 125 LEU A O 1
ATOM 910 N N . ARG A 1 126 ? 2.792 -12.691 -3.284 1.00 96.75 126 ARG A N 1
ATOM 911 C CA . ARG A 1 126 ? 2.003 -13.486 -2.334 1.00 96.75 126 ARG A CA 1
ATOM 912 C C . ARG A 1 126 ? 2.792 -13.769 -1.060 1.00 96.75 126 ARG A C 1
ATOM 914 O O . ARG A 1 126 ? 2.247 -13.624 0.026 1.00 96.75 126 ARG A O 1
ATOM 921 N N . GLY A 1 127 ? 4.071 -14.124 -1.184 1.00 96.31 127 GLY A N 1
ATOM 922 C CA . GLY A 1 127 ? 4.925 -14.428 -0.034 1.00 96.31 127 GLY A CA 1
ATOM 923 C C . GLY A 1 127 ? 5.082 -13.256 0.942 1.00 96.31 127 GLY A C 1
ATOM 924 O O . GLY A 1 127 ? 5.098 -13.477 2.151 1.00 96.31 127 GLY A O 1
ATOM 925 N N . ALA A 1 128 ? 5.162 -12.019 0.443 1.00 96.50 128 ALA A N 1
ATOM 926 C CA . AL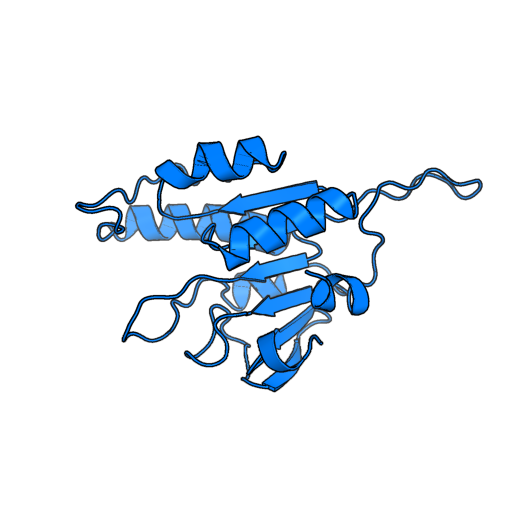A A 1 128 ? 5.242 -10.819 1.276 1.00 96.50 128 ALA A CA 1
ATOM 927 C C . ALA A 1 128 ? 3.896 -10.487 1.925 1.00 96.50 128 ALA A C 1
ATOM 929 O O . ALA A 1 128 ? 3.830 -10.233 3.128 1.00 96.50 128 ALA A O 1
ATOM 930 N N . LEU A 1 129 ? 2.825 -10.553 1.133 1.00 96.50 129 LEU A N 1
ATOM 931 C CA . LEU A 1 129 ? 1.453 -10.330 1.581 1.00 96.50 129 LEU A CA 1
ATOM 932 C C . LEU A 1 129 ? 1.052 -11.301 2.693 1.00 96.50 129 LEU A C 1
ATOM 934 O O . LEU A 1 129 ? 0.462 -10.899 3.687 1.00 96.50 129 LEU A O 1
ATOM 938 N N . GLU A 1 130 ? 1.404 -12.579 2.566 1.00 97.81 130 GLU A N 1
ATOM 939 C CA . GLU A 1 130 ? 1.069 -13.608 3.553 1.00 97.81 130 GLU A CA 1
ATOM 940 C C . GLU A 1 130 ? 1.750 -13.418 4.915 1.00 97.81 130 GLU A C 1
ATOM 942 O O . GLU A 1 130 ? 1.326 -14.041 5.888 1.00 97.81 130 GLU A O 1
ATOM 947 N N . ARG A 1 131 ? 2.794 -12.583 4.989 1.00 97.94 131 ARG A N 1
ATOM 948 C CA . ARG A 1 131 ? 3.461 -12.194 6.241 1.00 97.94 131 ARG A CA 1
ATOM 949 C C . ARG A 1 131 ? 2.867 -10.930 6.865 1.00 97.94 131 ARG A C 1
ATOM 951 O O . ARG A 1 131 ? 3.288 -10.556 7.959 1.00 97.94 131 ARG A O 1
ATOM 958 N N . MET A 1 132 ? 1.929 -10.267 6.189 1.00 98.38 132 MET A N 1
ATOM 959 C CA . MET A 1 132 ? 1.197 -9.144 6.767 1.00 98.38 132 MET A CA 1
ATOM 960 C C . MET A 1 132 ? 0.314 -9.616 7.921 1.00 98.38 132 MET A C 1
ATOM 962 O O . MET A 1 132 ? -0.052 -10.789 8.034 1.00 98.38 132 MET A O 1
ATOM 966 N N . ARG A 1 133 ? -0.047 -8.680 8.795 1.00 97.44 133 ARG A N 1
ATOM 967 C CA . ARG A 1 133 ? -0.948 -8.966 9.910 1.00 97.44 133 ARG A CA 1
ATOM 968 C C . ARG A 1 133 ? -2.373 -9.184 9.380 1.00 97.44 133 ARG A C 1
ATOM 970 O O . ARG A 1 133 ? -2.808 -8.440 8.501 1.00 97.44 133 ARG A O 1
ATOM 977 N N . PRO A 1 134 ? -3.137 -10.147 9.921 1.00 97.94 134 PRO A N 1
ATOM 978 C CA . PRO A 1 134 ? -4.573 -10.204 9.670 1.00 97.94 134 PRO A CA 1
ATOM 979 C C . PRO A 1 134 ? -5.238 -8.867 10.029 1.00 97.94 134 PRO A C 1
ATOM 981 O O . PRO A 1 134 ? -4.880 -8.245 11.030 1.00 97.94 134 PRO A O 1
ATOM 984 N N . GLY A 1 135 ? -6.181 -8.421 9.201 1.00 97.25 135 GLY A N 1
ATOM 985 C CA . GLY A 1 135 ? -6.800 -7.097 9.283 1.00 97.25 135 GLY A CA 1
ATOM 986 C C . GLY A 1 135 ? -6.089 -6.018 8.458 1.00 97.25 135 GLY A C 1
ATOM 987 O O . GLY A 1 135 ? -6.636 -4.921 8.327 1.00 97.25 135 GLY A O 1
ATOM 988 N N . SER A 1 136 ? -4.913 -6.309 7.879 1.00 98.62 136 SER A N 1
ATOM 989 C CA . SER A 1 136 ? -4.242 -5.399 6.948 1.00 98.62 136 SER A CA 1
ATOM 990 C C . SER A 1 136 ? -5.001 -5.254 5.623 1.00 98.62 136 SER A C 1
ATOM 992 O O . SER A 1 136 ? -5.718 -6.160 5.186 1.00 98.62 136 SER A O 1
ATOM 994 N N . VAL A 1 137 ? -4.800 -4.117 4.951 1.00 98.75 137 VAL A N 1
ATOM 995 C CA . VAL A 1 137 ? -5.479 -3.780 3.688 1.00 98.75 137 VAL A CA 1
ATOM 996 C C . VAL A 1 137 ? -4.482 -3.362 2.609 1.00 98.75 137 VAL A C 1
ATOM 998 O O . VAL A 1 137 ? -3.630 -2.508 2.836 1.00 98.75 137 VAL A O 1
ATOM 1001 N N . ILE A 1 138 ? -4.622 -3.909 1.407 1.00 98.81 138 ILE A N 1
ATOM 1002 C CA . ILE A 1 138 ? -3.931 -3.477 0.191 1.00 98.81 138 ILE A CA 1
ATOM 1003 C C . ILE A 1 138 ? -4.963 -2.839 -0.740 1.00 98.81 138 ILE A C 1
ATOM 1005 O O . ILE A 1 138 ? -5.994 -3.441 -1.022 1.00 98.81 138 ILE A O 1
ATOM 1009 N N . VAL A 1 139 ? -4.673 -1.642 -1.245 1.00 98.75 139 VAL A N 1
ATOM 1010 C CA . VAL A 1 139 ? -5.446 -0.988 -2.307 1.00 98.75 139 VAL A CA 1
ATOM 1011 C C . VAL A 1 139 ? -4.554 -0.825 -3.528 1.00 98.75 139 VAL A C 1
ATOM 1013 O O . VAL A 1 139 ? -3.577 -0.073 -3.498 1.00 98.75 139 VAL A O 1
ATOM 1016 N N . ASP A 1 140 ? -4.908 -1.519 -4.601 1.00 98.44 140 ASP A N 1
ATOM 1017 C CA . ASP A 1 140 ? -4.111 -1.598 -5.817 1.00 98.44 140 ASP A CA 1
ATOM 1018 C C . ASP A 1 140 ? -4.728 -0.762 -6.937 1.00 98.44 140 ASP A C 1
ATOM 1020 O O . ASP A 1 140 ? -5.647 -1.196 -7.629 1.00 98.44 140 ASP A O 1
ATOM 1024 N N . LEU A 1 141 ? -4.221 0.459 -7.124 1.00 97.25 141 LEU A N 1
ATOM 1025 C CA . LEU A 1 141 ? -4.741 1.381 -8.138 1.00 97.25 141 LEU A CA 1
ATOM 1026 C C . LEU A 1 141 ? -4.356 0.982 -9.566 1.00 97.25 141 LEU A C 1
ATOM 1028 O O . LEU A 1 141 ? -4.870 1.564 -10.515 1.00 97.25 141 LEU A O 1
ATOM 1032 N N . ALA A 1 142 ? -3.464 0.004 -9.732 1.00 96.44 142 ALA A N 1
ATOM 1033 C CA . ALA A 1 142 ? -3.089 -0.525 -11.036 1.00 96.44 142 ALA A CA 1
ATOM 1034 C C . ALA A 1 142 ? -3.935 -1.749 -11.437 1.00 96.44 142 ALA A C 1
ATOM 1036 O O . ALA A 1 142 ? -3.571 -2.451 -12.382 1.00 96.44 142 ALA A O 1
ATOM 1037 N N . ALA A 1 143 ? -5.044 -2.027 -10.735 1.00 96.88 143 ALA A N 1
ATOM 1038 C CA . ALA A 1 143 ? -5.876 -3.212 -10.944 1.00 96.88 143 ALA A CA 1
ATOM 1039 C C . ALA A 1 143 ? -6.297 -3.401 -12.410 1.00 96.88 143 ALA A C 1
ATOM 1041 O O . ALA A 1 143 ? -6.104 -4.482 -12.958 1.00 96.88 143 ALA A O 1
ATOM 1042 N N . GLU A 1 144 ? -6.757 -2.344 -13.085 1.00 93.88 144 GLU A N 1
ATOM 1043 C CA . GLU A 1 144 ? -7.173 -2.391 -14.501 1.00 93.88 144 GLU A CA 1
ATOM 1044 C C . GLU A 1 144 ? -6.045 -2.810 -15.462 1.00 93.88 144 GLU A C 1
ATOM 1046 O O . GLU A 1 144 ? -6.304 -3.323 -16.545 1.00 93.88 144 GLU A O 1
ATOM 1051 N N . GLN A 1 145 ? -4.784 -2.635 -15.059 1.00 94.69 145 GLN A N 1
ATOM 1052 C CA . GLN A 1 145 ? -3.590 -2.997 -15.834 1.00 94.69 145 GLN A CA 1
ATOM 1053 C C . GLN A 1 145 ? -2.990 -4.338 -15.377 1.00 94.69 145 GLN A C 1
ATOM 1055 O O . GLN A 1 145 ? -1.841 -4.655 -15.686 1.00 94.69 145 GLN A O 1
ATOM 1060 N N . GLY A 1 146 ? -3.754 -5.126 -14.618 1.00 94.62 146 GLY A N 1
ATOM 1061 C CA . GLY A 1 146 ? -3.351 -6.415 -14.060 1.00 94.62 146 GLY A CA 1
ATOM 1062 C C . GLY A 1 146 ? -2.936 -6.364 -12.588 1.00 94.62 146 GLY A C 1
ATOM 1063 O O . GLY A 1 146 ? -2.785 -7.426 -11.989 1.00 94.62 146 GLY A O 1
ATOM 1064 N N . GLY 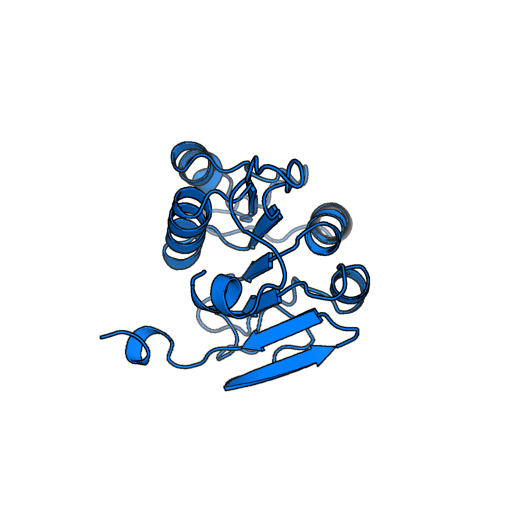A 1 147 ? -2.782 -5.180 -11.988 1.00 97.12 147 GLY A N 1
ATOM 1065 C CA . GLY A 1 147 ? -2.477 -4.979 -10.567 1.00 97.12 147 GLY A CA 1
ATOM 1066 C C . GLY A 1 147 ? -1.008 -5.175 -10.184 1.00 97.12 147 GLY A C 1
ATOM 1067 O O . GLY A 1 147 ? -0.324 -6.064 -10.696 1.00 97.12 147 GLY A O 1
ATOM 1068 N N . ASN A 1 148 ? -0.524 -4.380 -9.231 1.00 98.06 148 ASN A N 1
ATOM 1069 C CA . ASN A 1 148 ? 0.783 -4.555 -8.605 1.00 98.06 148 ASN A CA 1
ATOM 1070 C C . ASN A 1 148 ? 0.856 -5.730 -7.623 1.00 98.06 148 ASN A C 1
ATOM 1072 O O . ASN A 1 148 ? 1.963 -6.192 -7.328 1.00 98.06 148 ASN A O 1
ATOM 1076 N N . CYS A 1 149 ? -0.280 -6.215 -7.118 1.00 98.31 149 CYS A N 1
ATOM 1077 C CA . CYS A 1 149 ? -0.342 -7.409 -6.279 1.00 98.31 149 CYS A CA 1
ATOM 1078 C C . CYS A 1 149 ? -0.696 -8.664 -7.086 1.00 98.31 149 CYS A C 1
ATOM 1080 O O . CYS A 1 149 ? -1.496 -8.640 -8.023 1.00 98.31 149 CYS A O 1
ATOM 1082 N N . GLU A 1 150 ? -0.080 -9.794 -6.734 1.00 97.94 150 GLU A N 1
ATOM 1083 C CA . GLU A 1 150 ? -0.368 -11.097 -7.351 1.00 97.94 150 GLU A CA 1
ATOM 1084 C C . GLU A 1 150 ? -1.804 -11.579 -7.108 1.00 97.94 150 GLU A C 1
ATOM 1086 O O . GLU A 1 150 ? -2.313 -12.384 -7.882 1.00 97.94 150 GLU A O 1
ATOM 1091 N N . LEU A 1 151 ? -2.457 -11.097 -6.046 1.00 97.94 151 LEU A N 1
ATOM 1092 C CA . LEU A 1 151 ? -3.821 -11.492 -5.680 1.00 97.94 151 LEU A CA 1
ATOM 1093 C C . LEU A 1 151 ? -4.890 -10.506 -6.151 1.00 97.94 151 LEU A C 1
ATOM 1095 O O . LEU A 1 151 ? -6.073 -10.752 -5.918 1.00 97.94 151 LEU A O 1
ATOM 1099 N N . THR A 1 152 ? -4.493 -9.405 -6.793 1.00 98.56 152 THR A N 1
ATOM 1100 C CA . THR A 1 152 ? -5.436 -8.399 -7.280 1.00 98.56 152 THR A CA 1
ATOM 1101 C C . THR A 1 152 ? -6.364 -8.998 -8.323 1.00 98.56 152 THR A C 1
ATOM 1103 O O . THR A 1 152 ? -5.922 -9.593 -9.307 1.00 98.56 152 THR A O 1
ATOM 1106 N N . ARG A 1 153 ? -7.661 -8.776 -8.122 1.00 98.12 153 ARG A N 1
ATOM 1107 C CA . ARG A 1 153 ? -8.709 -9.011 -9.110 1.00 98.12 153 ARG A CA 1
ATOM 1108 C C . ARG A 1 153 ? -9.398 -7.677 -9.402 1.00 98.12 153 ARG A C 1
ATOM 1110 O O . ARG A 1 153 ? -9.860 -7.037 -8.456 1.00 98.12 153 ARG A O 1
ATOM 1117 N N . PRO A 1 154 ? -9.419 -7.212 -10.663 1.00 97.69 154 PRO A N 1
ATOM 1118 C CA . PRO A 1 154 ? -10.020 -5.926 -10.998 1.00 97.69 154 PRO A CA 1
ATOM 1119 C C . PRO A 1 154 ? -11.504 -5.888 -10.625 1.00 97.69 154 PRO A C 1
ATOM 1121 O O . PRO A 1 154 ? -12.270 -6.752 -11.034 1.00 97.69 154 PRO A O 1
ATOM 1124 N N . GLY A 1 155 ? -11.901 -4.879 -9.856 1.00 97.38 155 GLY A N 1
ATOM 1125 C CA . GLY A 1 155 ? -13.275 -4.652 -9.414 1.00 97.38 155 GLY A CA 1
ATOM 1126 C C . GLY A 1 155 ? -13.686 -5.456 -8.181 1.00 97.38 155 GLY A C 1
ATOM 1127 O O . GLY A 1 155 ? -14.824 -5.327 -7.740 1.00 97.38 155 GLY A O 1
ATOM 1128 N N . GLU A 1 156 ? -12.785 -6.255 -7.605 1.00 98.00 156 GLU A N 1
ATOM 1129 C CA . GLU A 1 156 ? -13.083 -7.132 -6.472 1.00 98.00 156 GLU A CA 1
ATOM 1130 C C . GLU A 1 156 ? -12.272 -6.770 -5.218 1.00 98.00 156 GLU A C 1
ATOM 1132 O O . GLU A 1 156 ? -11.160 -6.230 -5.283 1.00 98.00 156 GLU A O 1
ATOM 1137 N N . THR A 1 157 ? -12.824 -7.157 -4.065 1.00 98.38 157 THR A N 1
ATOM 1138 C CA . THR A 1 157 ? -12.093 -7.275 -2.799 1.00 98.38 157 THR A CA 1
ATOM 1139 C C . THR A 1 157 ? -11.832 -8.751 -2.521 1.00 98.38 157 THR A C 1
ATOM 1141 O O . THR A 1 157 ? -12.752 -9.517 -2.239 1.00 98.38 157 THR A O 1
ATOM 1144 N N . VAL A 1 158 ? -10.567 -9.159 -2.581 1.00 98.44 158 VAL A N 1
ATOM 1145 C CA . VAL A 1 158 ? -10.123 -10.525 -2.283 1.00 98.44 158 VAL A CA 1
ATOM 1146 C C . VAL A 1 158 ? -9.616 -10.588 -0.848 1.00 98.44 158 VAL A C 1
ATOM 1148 O O . VAL A 1 158 ? -8.746 -9.812 -0.465 1.00 98.44 158 VAL A O 1
ATOM 1151 N N . VAL A 1 159 ? -10.102 -11.541 -0.054 1.00 98.38 159 VAL A N 1
ATOM 1152 C CA . VAL A 1 159 ? -9.568 -11.801 1.291 1.00 98.38 159 VAL A CA 1
ATOM 1153 C C . VAL A 1 159 ? -8.645 -13.014 1.247 1.00 98.38 159 VAL A C 1
ATOM 1155 O O . VAL A 1 159 ? -9.068 -14.107 0.874 1.00 98.38 159 VAL A O 1
ATOM 1158 N N . HIS A 1 160 ? -7.388 -12.846 1.657 1.00 98.19 160 HIS A N 1
ATOM 1159 C CA . HIS A 1 160 ? -6.398 -13.925 1.725 1.00 98.19 160 HIS A CA 1
ATOM 1160 C C . HIS A 1 160 ? -5.647 -13.874 3.053 1.00 98.19 160 HIS A C 1
ATOM 1162 O O . HIS A 1 160 ? -5.030 -12.867 3.379 1.00 98.19 160 HIS A O 1
ATOM 1168 N N . ARG A 1 161 ? -5.712 -14.954 3.845 1.00 96.88 161 ARG A N 1
ATOM 1169 C CA . ARG A 1 161 ? -5.118 -15.032 5.200 1.00 96.88 161 ARG A CA 1
ATOM 1170 C C . ARG A 1 161 ? -5.460 -13.840 6.114 1.00 96.88 161 ARG A C 1
ATOM 1172 O O . ARG A 1 161 ? -4.646 -13.403 6.920 1.00 96.88 161 ARG A O 1
ATOM 1179 N N . GLY A 1 162 ? -6.679 -13.317 5.989 1.00 97.12 162 GLY A N 1
ATOM 1180 C CA . GLY A 1 162 ? -7.150 -12.166 6.766 1.00 97.12 162 GLY A CA 1
ATOM 1181 C C . GLY A 1 162 ? -6.657 -10.805 6.264 1.00 97.12 162 GLY A C 1
ATOM 1182 O O . GLY A 1 162 ? -6.993 -9.800 6.879 1.00 97.12 162 GLY A O 1
ATOM 1183 N N . VAL A 1 163 ? -5.901 -10.751 5.165 1.00 98.56 163 VAL A N 1
ATOM 1184 C CA . VAL A 1 163 ? -5.526 -9.511 4.470 1.00 98.56 163 VAL A CA 1
ATOM 1185 C C . VAL A 1 163 ? -6.533 -9.250 3.356 1.00 98.56 163 VAL A C 1
ATOM 1187 O O . VAL A 1 163 ? -6.854 -10.159 2.588 1.00 98.56 163 VAL A O 1
ATOM 1190 N N . GLN A 1 164 ? -7.025 -8.019 3.256 1.00 98.69 164 GLN A N 1
ATOM 1191 C CA . GLN A 1 164 ? -7.935 -7.604 2.187 1.00 98.69 164 GLN A CA 1
ATOM 1192 C C . GLN A 1 164 ? -7.141 -6.980 1.037 1.00 98.69 164 GLN A C 1
ATOM 1194 O O . GLN A 1 164 ? -6.360 -6.060 1.260 1.00 98.69 164 GLN A O 1
ATOM 1199 N N . VAL A 1 165 ? -7.346 -7.453 -0.188 1.00 98.75 165 VAL A N 1
ATOM 1200 C CA . VAL A 1 165 ? -6.751 -6.921 -1.420 1.00 98.75 165 VAL A CA 1
ATOM 1201 C C . VAL A 1 165 ? -7.866 -6.337 -2.266 1.00 98.75 165 VAL A C 1
ATOM 1203 O O . VAL A 1 165 ? -8.685 -7.069 -2.813 1.00 98.75 165 VAL A O 1
ATOM 1206 N N . ILE A 1 166 ? -7.900 -5.015 -2.353 1.00 98.62 166 ILE A N 1
ATOM 1207 C CA . ILE A 1 166 ? -8.950 -4.255 -3.022 1.00 98.62 166 ILE A CA 1
ATOM 1208 C C . ILE A 1 166 ? -8.380 -3.739 -4.340 1.00 98.62 166 ILE A C 1
ATOM 1210 O O . ILE A 1 166 ? -7.429 -2.951 -4.339 1.00 98.62 166 ILE A O 1
ATOM 1214 N N . GLY A 1 167 ? -8.951 -4.179 -5.459 1.00 98.19 167 GLY A N 1
ATOM 1215 C CA . GLY A 1 167 ? -8.566 -3.738 -6.799 1.00 98.19 167 GLY A CA 1
ATOM 1216 C C . GLY A 1 167 ? -9.599 -2.789 -7.401 1.00 98.19 167 GLY A C 1
ATOM 1217 O O . GLY A 1 167 ? -10.337 -3.223 -8.284 1.00 98.19 167 GLY A O 1
ATOM 1218 N N . PRO A 1 168 ? -9.711 -1.524 -6.950 1.00 96.94 168 PRO A N 1
ATOM 1219 C CA . PRO A 1 168 ? -10.724 -0.616 -7.472 1.00 96.94 168 PRO A CA 1
ATOM 1220 C C . PRO A 1 168 ? -10.511 -0.357 -8.968 1.00 96.94 168 PRO A C 1
ATOM 1222 O O . PRO A 1 168 ? -9.385 -0.183 -9.431 1.00 96.94 168 PRO A O 1
ATOM 1225 N N . VAL A 1 169 ? -11.615 -0.283 -9.705 1.00 95.19 169 VAL A N 1
ATOM 1226 C CA . VAL A 1 169 ? -11.657 0.090 -11.125 1.00 95.19 169 VAL A CA 1
ATOM 1227 C C . VAL A 1 169 ? -12.466 1.369 -11.269 1.00 95.19 169 VAL A C 1
ATOM 1229 O O . VAL A 1 169 ? -13.374 1.615 -10.468 1.00 95.19 169 VAL A O 1
ATOM 1232 N N . ASN A 1 170 ? -12.119 2.199 -12.254 1.00 91.31 170 ASN A N 1
ATOM 1233 C CA . ASN A 1 170 ? -12.763 3.495 -12.474 1.00 91.31 170 ASN A CA 1
ATOM 1234 C C . ASN A 1 170 ? -12.902 4.347 -11.186 1.00 91.31 170 ASN A C 1
ATOM 1236 O O . ASN A 1 170 ? -13.956 4.914 -10.897 1.00 91.31 170 ASN A O 1
ATOM 1240 N N . LEU A 1 171 ? -11.834 4.415 -10.380 1.00 89.56 171 LEU A N 1
ATOM 1241 C CA . LEU A 1 171 ? -11.848 5.104 -9.082 1.00 89.56 171 LEU A CA 1
ATOM 1242 C C . LEU A 1 171 ? -12.332 6.571 -9.149 1.00 89.56 171 LEU A C 1
ATOM 1244 O O . LEU A 1 171 ? -13.073 6.963 -8.248 1.00 89.56 171 LEU A O 1
ATOM 1248 N N . PRO A 1 172 ? -11.982 7.388 -10.170 1.00 88.94 172 PRO A N 1
ATOM 1249 C CA . PRO A 1 172 ? -12.483 8.760 -10.261 1.00 88.94 172 PRO A CA 1
ATOM 1250 C C . PRO A 1 172 ? -14.011 8.865 -10.289 1.00 88.94 172 PRO A C 1
ATOM 1252 O O . PRO A 1 172 ? -14.547 9.815 -9.738 1.00 88.94 172 PRO A O 1
ATOM 1255 N N . ALA A 1 173 ? -14.718 7.889 -10.870 1.00 90.38 173 ALA A N 1
ATOM 1256 C CA . ALA A 1 173 ? -16.181 7.898 -10.933 1.00 90.38 173 ALA A CA 1
ATOM 1257 C C . ALA A 1 173 ? -16.862 7.559 -9.595 1.00 90.38 173 ALA A C 1
ATOM 1259 O O . ALA A 1 173 ? -18.076 7.698 -9.473 1.00 90.38 173 ALA A O 1
ATOM 1260 N N . GLN A 1 174 ? -16.106 7.098 -8.595 1.00 84.50 174 GLN A N 1
ATOM 1261 C CA . GLN A 1 174 ? -16.627 6.758 -7.266 1.00 84.50 174 GLN A CA 1
ATOM 1262 C C . GLN A 1 174 ? -16.668 7.966 -6.317 1.00 84.50 174 GLN A C 1
ATOM 1264 O O . GLN A 1 174 ? -17.106 7.839 -5.175 1.00 84.50 174 GLN A O 1
ATOM 1269 N N . LEU A 1 175 ? -16.183 9.125 -6.768 1.00 74.62 175 LEU A N 1
ATOM 1270 C CA . LEU A 1 175 ? -16.129 10.367 -6.008 1.00 74.62 175 LEU A CA 1
ATOM 1271 C C . LEU A 1 175 ? -16.844 11.457 -6.817 1.00 74.62 175 LEU A C 1
ATOM 1273 O O . LEU A 1 175 ? -16.571 11.614 -8.005 1.00 74.62 175 LEU A O 1
ATOM 1277 N N . ALA A 1 176 ? -17.765 12.171 -6.170 1.00 53.31 176 ALA A N 1
ATOM 1278 C CA . ALA A 1 176 ? -18.473 13.324 -6.730 1.00 53.31 176 ALA A CA 1
ATOM 1279 C C . ALA A 1 176 ? -17.846 14.633 -6.240 1.00 53.31 176 ALA A C 1
ATOM 1281 O O . ALA A 1 176 ? -17.442 14.676 -5.052 1.00 53.31 176 ALA A O 1
#

Secondary structure (DSSP, 8-state):
-HHHHHH-SS-SS-EEETTEEEPPPEEEEE--SHHHHHHHHHHHHTT-EEEEE-S-TTHHHHHHHTTPEE---S---B-GGGPBPPPPHHHHHHHHHHHHHHHHH-SEEEE----TTSPPP--B-HHHHTTSPTT-EEEETTGGGT-SBTT--TT-EEEETTEEEE--SSGGGG--